Protein AF-A0AAQ3R9Y7-F1 (afdb_monomer_lite)

Structure (mmCIF, N/CA/C/O backbone):
data_AF-A0AAQ3R9Y7-F1
#
_entry.id   AF-A0AAQ3R9Y7-F1
#
loop_
_atom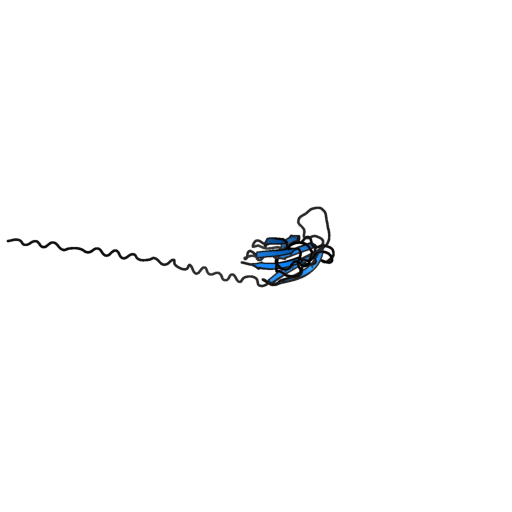_site.group_PDB
_atom_site.id
_atom_site.type_symbol
_atom_site.label_atom_id
_atom_site.label_alt_id
_atom_site.label_comp_id
_atom_site.label_asym_id
_atom_site.label_entity_id
_atom_site.label_seq_id
_atom_site.pdbx_PDB_ins_code
_atom_site.Cartn_x
_atom_site.Cartn_y
_atom_site.Cartn_z
_atom_site.occupancy
_atom_site.B_iso_or_equiv
_atom_site.auth_seq_id
_atom_site.auth_comp_id
_atom_site.auth_asym_id
_atom_site.auth_atom_id
_atom_site.pdbx_PDB_model_num
ATOM 1 N N . MET A 1 1 ? -21.198 -49.805 -82.452 1.00 45.47 1 MET A N 1
ATOM 2 C CA . MET A 1 1 ? -20.705 -50.222 -81.123 1.00 45.47 1 MET A CA 1
ATOM 3 C C . MET A 1 1 ? -19.706 -49.184 -80.653 1.00 45.47 1 MET A C 1
ATOM 5 O O . MET A 1 1 ? -18.642 -49.110 -81.239 1.00 45.47 1 MET A O 1
ATOM 9 N N . LEU A 1 2 ? -20.066 -48.362 -79.670 1.00 38.22 2 LEU A N 1
ATOM 10 C CA . LEU A 1 2 ? -19.120 -47.617 -78.836 1.00 38.22 2 LEU A CA 1
ATOM 11 C C . LEU A 1 2 ? -19.854 -47.327 -77.518 1.00 38.22 2 LEU A C 1
ATOM 13 O O . LEU A 1 2 ? -20.820 -46.572 -77.485 1.00 38.22 2 LEU A O 1
ATOM 17 N N . THR A 1 3 ? -19.476 -48.050 -76.469 1.00 47.09 3 THR A N 1
ATOM 18 C CA . THR A 1 3 ? -19.993 -47.927 -75.103 1.00 47.09 3 THR A CA 1
ATOM 19 C C . THR A 1 3 ? -19.285 -46.773 -74.405 1.00 47.09 3 THR A C 1
ATOM 21 O O . THR A 1 3 ? -18.056 -46.763 -74.381 1.00 47.09 3 THR A O 1
ATOM 24 N N . SER A 1 4 ? -20.026 -45.841 -73.805 1.00 43.28 4 SER A N 1
ATOM 25 C CA . SER A 1 4 ? -19.433 -44.790 -72.972 1.00 43.28 4 SER A CA 1
ATOM 26 C C . SER A 1 4 ? -20.123 -44.745 -71.611 1.00 43.28 4 SER A C 1
ATOM 28 O O . SER A 1 4 ? -21.233 -44.239 -71.475 1.00 43.28 4 SER A O 1
ATOM 30 N N . SER A 1 5 ? -19.445 -45.317 -70.618 1.00 48.59 5 SER A N 1
ATOM 31 C CA . SER A 1 5 ? -19.735 -45.199 -69.188 1.00 48.59 5 SER A CA 1
ATOM 32 C C . SER A 1 5 ? -19.316 -43.815 -68.687 1.00 48.59 5 SER A C 1
ATOM 34 O O . SER A 1 5 ? -18.239 -43.345 -69.052 1.00 48.59 5 SER A O 1
ATOM 36 N N . ILE A 1 6 ? -20.110 -43.179 -67.821 1.00 57.91 6 ILE A N 1
ATOM 37 C CA . ILE A 1 6 ? -19.695 -41.970 -67.091 1.00 57.91 6 ILE A CA 1
ATOM 38 C C . ILE A 1 6 ? -19.769 -42.250 -65.588 1.00 57.91 6 ILE A C 1
ATOM 40 O O . ILE A 1 6 ? -20.798 -42.660 -65.057 1.00 57.91 6 ILE A O 1
ATOM 44 N N . PHE A 1 7 ? -18.616 -42.059 -64.950 1.00 49.12 7 PHE A N 1
ATOM 45 C CA . PHE A 1 7 ? -18.317 -42.231 -63.534 1.00 49.12 7 PHE A CA 1
ATOM 46 C C . PHE A 1 7 ? -18.932 -41.107 -62.682 1.00 49.12 7 PHE A C 1
ATOM 48 O O . PHE A 1 7 ? -18.736 -39.927 -62.963 1.00 49.12 7 PHE A O 1
ATOM 55 N N . THR A 1 8 ? -19.602 -41.471 -61.589 1.00 53.81 8 THR A N 1
ATOM 56 C CA . THR A 1 8 ? -19.935 -40.580 -60.466 1.00 53.81 8 THR A CA 1
ATOM 57 C C . THR A 1 8 ? -18.687 -40.288 -59.630 1.00 53.81 8 THR A C 1
ATOM 59 O O . THR A 1 8 ? -18.101 -41.210 -59.064 1.00 53.81 8 THR A O 1
ATOM 62 N N . VAL A 1 9 ? -18.299 -39.014 -59.511 1.00 54.41 9 VAL A N 1
ATOM 63 C CA . VAL A 1 9 ? -17.235 -38.555 -58.599 1.00 54.41 9 VAL A CA 1
ATOM 64 C C . VAL A 1 9 ? -17.882 -37.959 -57.350 1.00 54.41 9 VAL A C 1
ATOM 66 O O . VAL A 1 9 ? -18.542 -36.924 -57.414 1.00 54.41 9 VAL A O 1
ATOM 69 N N . LEU A 1 10 ? -17.702 -38.630 -56.213 1.00 49.91 10 LEU A N 1
ATOM 70 C CA . LEU A 1 10 ? -18.122 -38.163 -54.895 1.00 49.91 10 LEU A CA 1
ATOM 71 C C . LEU A 1 10 ? -17.001 -37.280 -54.317 1.00 49.91 10 LEU A C 1
ATOM 73 O O . LEU A 1 10 ? -15.926 -37.777 -53.992 1.00 49.91 10 LEU A O 1
ATOM 77 N N . ALA A 1 11 ? -17.224 -35.968 -54.228 1.00 52.03 11 ALA A N 1
ATOM 78 C CA . ALA A 1 11 ? -16.266 -35.029 -53.646 1.00 52.03 11 ALA A CA 1
ATOM 79 C C . ALA A 1 11 ? -16.440 -34.970 -52.118 1.00 52.03 11 ALA A C 1
ATOM 81 O O . ALA A 1 11 ? -17.373 -34.351 -51.610 1.00 52.03 11 ALA A O 1
ATOM 82 N N . SER A 1 12 ? -15.548 -35.623 -51.374 1.00 54.09 12 SER A N 1
ATOM 83 C CA . SER A 1 12 ? -15.463 -35.514 -49.914 1.00 54.09 12 SER A CA 1
ATOM 84 C C . SER A 1 12 ? -14.633 -34.289 -49.519 1.00 54.09 12 SER A C 1
ATOM 86 O O . SER A 1 12 ? -13.426 -34.246 -49.752 1.00 54.09 12 SER A O 1
ATOM 88 N N . ILE A 1 13 ? -15.286 -33.295 -48.916 1.00 58.09 13 ILE A N 1
ATOM 89 C CA . ILE A 1 13 ? -14.667 -32.070 -48.402 1.00 58.09 13 ILE A CA 1
ATOM 90 C C . ILE A 1 13 ? -14.048 -32.398 -47.036 1.00 58.09 13 ILE A C 1
ATOM 92 O O . ILE A 1 13 ? -14.756 -32.517 -46.039 1.00 58.09 13 ILE A O 1
ATOM 96 N N . THR A 1 14 ? -12.731 -32.582 -46.969 1.00 56.38 14 THR A N 1
ATOM 97 C CA . THR A 1 14 ? -12.017 -32.706 -45.691 1.00 56.38 14 THR A CA 1
ATOM 98 C C . THR A 1 14 ? -11.759 -31.314 -45.126 1.00 56.38 14 THR A C 1
ATOM 100 O O . THR A 1 14 ? -10.825 -30.628 -45.539 1.00 56.38 14 THR A O 1
ATOM 103 N N . SER A 1 15 ? -12.591 -30.880 -44.182 1.00 55.56 15 SER A N 1
ATOM 104 C CA . SER A 1 15 ? -12.324 -29.687 -43.378 1.00 55.56 15 SER A CA 1
ATOM 105 C C . SER A 1 15 ? -11.173 -29.981 -42.414 1.00 55.56 15 SER A C 1
ATOM 107 O O . SER A 1 15 ? -11.366 -30.589 -41.364 1.00 55.56 15 SER A O 1
ATOM 109 N N . THR A 1 16 ? -9.955 -29.573 -42.770 1.00 55.94 16 THR A N 1
ATOM 110 C CA . THR A 1 16 ? -8.821 -29.590 -41.841 1.00 55.94 16 THR A CA 1
ATOM 111 C C . THR A 1 16 ? -9.019 -28.481 -40.814 1.00 55.94 16 THR A C 1
ATOM 113 O O . THR A 1 16 ? -8.829 -27.301 -41.108 1.00 55.94 16 THR A O 1
ATOM 116 N N . LEU A 1 17 ? -9.437 -28.867 -39.613 1.00 48.78 17 LEU A N 1
ATOM 117 C CA . LEU A 1 17 ? -9.516 -27.991 -38.454 1.00 48.78 17 LEU A CA 1
ATOM 118 C C . LEU A 1 17 ? -8.083 -27.606 -38.052 1.00 48.78 17 LEU A C 1
ATOM 120 O O . LEU A 1 17 ? -7.357 -28.409 -37.468 1.00 48.78 17 LEU A O 1
ATOM 124 N N . ALA A 1 18 ? -7.647 -26.403 -38.422 1.00 54.59 18 ALA A N 1
ATOM 125 C CA . ALA A 1 18 ? -6.373 -25.863 -37.967 1.00 54.59 18 ALA A CA 1
ATOM 126 C C . ALA A 1 18 ? -6.492 -25.552 -36.469 1.00 54.59 18 ALA A C 1
ATOM 128 O O . ALA A 1 18 ? -7.182 -24.609 -36.079 1.00 54.59 18 ALA A O 1
ATOM 129 N N . LEU A 1 19 ? -5.857 -26.368 -35.623 1.00 59.38 19 LEU A N 1
ATOM 130 C CA . LEU A 1 19 ? -5.710 -26.038 -34.210 1.00 59.38 19 LEU A CA 1
ATOM 131 C C . LEU A 1 19 ? -4.887 -24.745 -34.094 1.00 59.38 19 LEU A C 1
ATOM 133 O O . LEU A 1 19 ? -3.861 -24.625 -34.774 1.00 59.38 19 LEU A O 1
ATOM 137 N N . PRO A 1 20 ? -5.283 -23.793 -33.230 1.00 56.41 20 PRO A N 1
ATOM 138 C CA . PRO A 1 20 ? -4.425 -22.668 -32.905 1.00 56.41 20 PRO A CA 1
ATOM 139 C C . PRO A 1 20 ? -3.120 -23.219 -32.334 1.00 56.41 20 PRO A C 1
ATOM 141 O O . PRO A 1 20 ? -3.112 -23.978 -31.363 1.00 56.41 20 PRO A O 1
ATOM 144 N N . GLN A 1 21 ? -2.009 -22.872 -32.973 1.00 55.09 21 GLN A N 1
ATOM 145 C CA . GLN A 1 21 ? -0.696 -23.228 -32.469 1.00 55.09 21 GLN A CA 1
ATOM 146 C C . GLN A 1 21 ? -0.479 -22.433 -31.183 1.00 55.09 21 GLN A C 1
ATOM 148 O O . GLN A 1 21 ? -0.501 -21.200 -31.207 1.00 55.09 21 GLN A O 1
ATOM 153 N N . LEU A 1 22 ? -0.306 -23.133 -30.056 1.00 44.94 22 LEU A N 1
ATOM 154 C CA . LEU A 1 22 ? 0.209 -22.516 -28.841 1.00 44.94 22 LEU A CA 1
ATOM 155 C C . LEU A 1 22 ? 1.575 -21.928 -29.193 1.00 44.94 22 LEU A C 1
ATOM 157 O O . LEU A 1 22 ? 2.555 -22.648 -29.368 1.00 44.94 22 LEU A O 1
ATOM 161 N N . ILE A 1 23 ? 1.630 -20.606 -29.307 1.00 52.00 23 ILE A N 1
ATOM 162 C CA . ILE A 1 23 ? 2.890 -19.885 -29.286 1.00 52.00 23 ILE A CA 1
ATOM 163 C C . ILE A 1 23 ? 3.389 -20.032 -27.853 1.00 52.00 23 ILE A C 1
ATOM 165 O O . ILE A 1 23 ? 2.912 -19.346 -26.949 1.00 52.00 23 ILE A O 1
ATOM 169 N N . THR A 1 24 ? 4.325 -20.949 -27.623 1.00 45.91 24 THR A N 1
ATOM 170 C CA . THR A 1 24 ? 5.090 -21.009 -26.378 1.00 45.91 24 THR A CA 1
ATOM 171 C C . THR A 1 24 ? 5.978 -19.767 -26.346 1.00 45.91 24 THR A C 1
ATOM 173 O O . THR A 1 24 ? 7.147 -19.790 -26.729 1.00 45.91 24 THR A O 1
ATOM 176 N N . ARG A 1 25 ? 5.395 -18.625 -25.968 1.00 45.53 25 ARG A N 1
ATOM 177 C CA . ARG A 1 25 ? 6.150 -17.419 -25.650 1.00 45.53 25 ARG A CA 1
ATOM 178 C C . ARG A 1 25 ? 7.028 -17.809 -24.468 1.00 45.53 25 ARG A C 1
ATOM 180 O O . ARG A 1 25 ? 6.515 -18.205 -23.428 1.00 45.53 25 ARG A O 1
ATOM 187 N N . ASN A 1 26 ? 8.342 -17.770 -24.654 1.00 47.81 26 ASN A N 1
ATOM 188 C CA . ASN A 1 26 ? 9.292 -17.961 -23.568 1.00 47.81 26 ASN A CA 1
ATOM 189 C C . ASN A 1 26 ? 9.105 -16.803 -22.576 1.00 47.81 26 ASN A C 1
ATOM 191 O O . ASN A 1 26 ? 9.668 -15.724 -22.745 1.00 47.81 26 ASN A O 1
ATOM 195 N N . THR A 1 27 ? 8.226 -17.000 -21.599 1.00 49.16 27 THR A N 1
ATOM 196 C CA . THR A 1 27 ? 7.980 -16.079 -20.498 1.00 49.16 27 THR A CA 1
ATOM 197 C C . THR A 1 27 ? 8.610 -16.673 -19.251 1.00 49.16 27 THR A C 1
ATOM 199 O O . THR A 1 27 ? 7.909 -17.135 -18.356 1.00 49.16 27 THR A O 1
ATOM 202 N N . ASN A 1 28 ? 9.938 -16.609 -19.147 1.00 52.53 28 ASN A N 1
ATOM 203 C CA . ASN A 1 28 ? 10.615 -16.641 -17.844 1.00 52.53 28 ASN A CA 1
ATOM 204 C C . ASN A 1 28 ? 10.312 -15.346 -17.050 1.00 52.53 28 ASN A C 1
ATOM 206 O O . ASN A 1 28 ? 11.209 -14.707 -16.506 1.00 52.53 28 ASN A O 1
ATOM 210 N N . TYR A 1 29 ? 9.048 -14.914 -17.031 1.00 59.59 29 TYR A N 1
ATOM 211 C CA . TYR A 1 29 ? 8.559 -13.840 -16.181 1.00 59.59 29 TYR A CA 1
ATOM 212 C C . TYR A 1 29 ? 8.112 -14.487 -14.880 1.00 59.59 29 TYR A C 1
ATOM 214 O O . TYR A 1 29 ? 6.992 -14.977 -14.754 1.00 59.59 29 TYR A O 1
ATOM 222 N N . THR A 1 30 ? 9.024 -14.534 -13.917 1.00 77.94 30 THR A N 1
ATOM 223 C CA . THR A 1 30 ? 8.657 -14.850 -12.542 1.00 77.94 30 THR A CA 1
ATOM 224 C C . THR A 1 30 ? 7.960 -13.626 -11.965 1.00 77.94 30 THR A C 1
ATOM 226 O O . THR A 1 30 ? 8.538 -12.535 -11.940 1.00 77.94 30 THR A O 1
ATOM 229 N N . LEU A 1 31 ? 6.720 -13.800 -11.509 1.00 86.94 31 LEU A N 1
ATOM 230 C CA . LEU A 1 31 ? 6.022 -12.750 -10.779 1.00 86.94 31 LEU A CA 1
ATOM 231 C C . LEU A 1 31 ? 6.792 -12.427 -9.493 1.00 86.94 31 LEU A C 1
ATOM 233 O O . LEU A 1 31 ? 7.224 -13.349 -8.792 1.00 86.94 31 LEU A O 1
ATOM 237 N N . PRO A 1 32 ? 6.982 -11.140 -9.165 1.00 90.25 32 PRO A N 1
ATOM 238 C CA . PRO A 1 32 ? 7.672 -10.763 -7.949 1.00 90.25 32 PRO A CA 1
ATOM 239 C C . PRO A 1 32 ? 6.827 -11.204 -6.751 1.00 90.25 32 PRO A C 1
ATOM 241 O O . PRO A 1 32 ? 5.638 -10.908 -6.655 1.00 90.25 32 PRO A O 1
ATOM 244 N N . THR A 1 33 ? 7.451 -11.939 -5.837 1.00 93.75 33 THR A N 1
ATOM 245 C CA . THR A 1 33 ? 6.796 -12.447 -4.626 1.00 93.75 33 THR A CA 1
ATOM 246 C C . THR A 1 33 ? 6.772 -11.413 -3.508 1.00 93.75 33 THR A C 1
ATOM 248 O O . THR A 1 33 ? 5.981 -11.539 -2.578 1.00 93.75 33 THR A O 1
ATOM 251 N N . SER A 1 34 ? 7.598 -10.371 -3.607 1.00 95.19 34 SER A N 1
ATOM 252 C CA . SER A 1 34 ? 7.658 -9.272 -2.654 1.00 95.19 34 SER A CA 1
ATOM 253 C C . SER A 1 34 ? 8.086 -7.962 -3.315 1.00 95.19 34 SER A C 1
ATOM 255 O O . SER A 1 34 ? 8.637 -7.952 -4.419 1.00 95.19 34 SER A O 1
ATOM 257 N N . THR A 1 35 ? 7.835 -6.848 -2.633 1.00 95.19 35 THR A N 1
ATOM 258 C CA . THR A 1 35 ? 8.324 -5.520 -3.015 1.00 95.19 35 THR A CA 1
ATOM 259 C C . THR A 1 35 ? 8.713 -4.719 -1.777 1.00 95.19 35 THR A C 1
ATOM 261 O O . THR A 1 35 ? 8.128 -4.890 -0.705 1.00 95.19 35 THR A O 1
ATOM 264 N N . SER A 1 36 ? 9.711 -3.848 -1.911 1.00 95.31 36 SER A N 1
ATOM 265 C CA . SER A 1 36 ? 10.096 -2.918 -0.852 1.00 95.31 36 SER A CA 1
ATOM 266 C C . SER A 1 36 ? 9.136 -1.737 -0.800 1.00 95.31 36 SER A C 1
ATOM 268 O O . SER A 1 36 ? 8.731 -1.211 -1.843 1.00 95.31 36 SER A O 1
ATOM 270 N N . VAL A 1 37 ? 8.851 -1.276 0.413 1.00 94.69 37 VAL A N 1
ATOM 271 C CA . VAL A 1 37 ? 8.010 -0.108 0.653 1.00 94.69 37 VAL A CA 1
ATOM 272 C C . VAL A 1 37 ? 8.656 0.867 1.623 1.00 94.69 37 VAL A C 1
ATOM 274 O O . VAL A 1 37 ? 9.314 0.452 2.576 1.00 94.69 37 VAL A O 1
ATOM 277 N N . GLY A 1 38 ? 8.459 2.159 1.387 1.00 93.31 38 GLY A N 1
ATOM 278 C CA . GLY A 1 38 ? 8.691 3.205 2.381 1.00 93.31 38 GLY A CA 1
ATOM 279 C C . GLY A 1 38 ? 7.357 3.622 2.984 1.00 93.31 38 GLY A C 1
ATOM 280 O O . GLY A 1 38 ? 6.377 3.764 2.260 1.00 93.31 38 GLY A O 1
ATOM 281 N N . TYR A 1 39 ? 7.292 3.822 4.290 1.00 91.44 39 TYR A N 1
ATOM 282 C CA . TYR A 1 39 ? 6.113 4.305 4.996 1.00 91.44 39 TYR A CA 1
ATOM 283 C C . TYR A 1 39 ? 6.317 5.758 5.388 1.00 91.44 39 TYR A C 1
ATOM 285 O O . TYR A 1 39 ? 7.393 6.132 5.856 1.00 91.44 39 TYR A O 1
ATOM 293 N N . TYR A 1 40 ? 5.278 6.571 5.231 1.00 89.69 40 TYR A N 1
ATOM 294 C CA . TYR A 1 40 ? 5.405 8.011 5.371 1.00 89.69 40 TYR A CA 1
ATOM 295 C C . TYR A 1 40 ? 4.243 8.624 6.150 1.00 89.69 40 TYR A C 1
ATOM 297 O O . TYR A 1 40 ? 3.102 8.162 6.087 1.00 89.69 40 TYR A O 1
ATOM 305 N N . GLN A 1 41 ? 4.542 9.695 6.882 1.00 85.88 41 GLN A N 1
ATOM 306 C CA . GLN A 1 41 ? 3.576 10.443 7.685 1.00 85.88 41 GLN A CA 1
ATOM 307 C C . GLN A 1 41 ? 3.709 11.952 7.450 1.00 85.88 41 GLN A C 1
ATOM 309 O O . GLN A 1 41 ? 4.716 12.448 6.941 1.00 85.88 41 GLN A O 1
ATOM 314 N N . GLY A 1 42 ? 2.685 12.688 7.885 1.00 76.81 42 GLY A N 1
ATOM 315 C CA . GLY A 1 42 ? 2.647 14.148 7.853 1.00 76.81 42 GLY A CA 1
ATOM 316 C C . GLY A 1 42 ? 1.778 14.722 6.734 1.00 76.81 42 GLY A C 1
ATOM 317 O O . GLY A 1 42 ? 1.137 13.998 5.975 1.00 76.81 42 GLY A O 1
ATOM 318 N N . SER A 1 43 ? 1.746 16.054 6.683 1.00 59.28 43 SER A N 1
ATOM 319 C CA . SER A 1 43 ? 1.016 16.861 5.706 1.00 59.28 43 SER A CA 1
ATOM 320 C C . SER A 1 43 ? 1.928 17.987 5.244 1.00 59.28 43 SER A C 1
ATOM 322 O O . SER A 1 43 ? 2.326 18.822 6.056 1.00 59.28 43 SER A O 1
ATOM 324 N N . THR A 1 44 ? 2.216 18.057 3.948 1.00 51.03 44 THR A N 1
ATOM 325 C CA . THR A 1 44 ? 2.757 19.276 3.344 1.00 51.03 44 THR A CA 1
ATOM 326 C C . THR A 1 44 ? 1.981 19.586 2.082 1.00 51.03 44 THR A C 1
ATOM 328 O O . THR A 1 44 ? 1.864 18.757 1.183 1.00 51.03 44 THR A O 1
ATOM 331 N N . SER A 1 45 ? 1.431 20.794 2.044 1.00 54.34 45 SER A N 1
ATOM 332 C CA . SER A 1 45 ? 0.795 21.383 0.879 1.00 54.34 45 SER A CA 1
ATOM 333 C C . SER A 1 45 ? 1.715 21.261 -0.340 1.00 54.34 45 SER A C 1
ATOM 335 O O . SER A 1 45 ? 2.827 21.777 -0.318 1.00 54.34 45 SER A O 1
ATOM 337 N N . ALA A 1 46 ? 1.203 20.625 -1.394 1.00 42.66 46 ALA A N 1
ATOM 338 C CA . ALA A 1 46 ? 1.768 20.526 -2.741 1.00 42.66 46 ALA A CA 1
ATOM 339 C C . ALA A 1 46 ? 2.982 19.592 -2.953 1.00 42.66 46 ALA A C 1
ATOM 341 O O . ALA A 1 46 ? 4.106 19.874 -2.551 1.00 42.66 46 ALA A O 1
ATOM 342 N N . GLY A 1 47 ? 2.750 18.559 -3.773 1.00 45.62 47 GLY A N 1
ATOM 343 C CA . GLY A 1 47 ? 3.751 18.021 -4.698 1.00 45.62 47 GLY A CA 1
ATOM 344 C C . GLY A 1 47 ? 4.219 16.599 -4.406 1.00 45.62 47 GLY A C 1
ATOM 345 O O . GLY A 1 47 ? 5.092 16.426 -3.571 1.00 45.62 47 GLY A O 1
ATOM 346 N N . MET A 1 48 ? 3.661 15.630 -5.151 1.00 53.31 48 MET A N 1
ATOM 347 C CA . MET A 1 48 ? 4.250 14.390 -5.723 1.00 53.31 48 MET A CA 1
ATOM 348 C C . MET A 1 48 ? 5.318 13.574 -4.955 1.00 53.31 48 MET A C 1
ATOM 350 O O . MET A 1 48 ? 5.910 12.665 -5.529 1.00 53.31 48 MET A O 1
ATOM 354 N N . ASN A 1 49 ? 5.535 13.826 -3.673 1.00 66.12 49 ASN A N 1
ATOM 355 C CA . ASN A 1 49 ? 6.444 13.104 -2.799 1.00 66.12 49 ASN A CA 1
ATOM 356 C C . ASN A 1 49 ? 5.609 12.491 -1.680 1.00 66.12 49 ASN A C 1
ATOM 358 O O . ASN A 1 49 ? 4.682 13.131 -1.188 1.00 66.12 49 ASN A O 1
ATOM 362 N N . CYS A 1 50 ? 5.943 11.273 -1.260 1.00 73.44 50 CYS A N 1
ATOM 363 C CA . CYS A 1 50 ? 5.183 10.498 -0.281 1.00 73.44 50 CYS A CA 1
ATOM 364 C C . CYS A 1 50 ? 5.118 11.129 1.129 1.00 73.44 50 CYS A C 1
ATOM 366 O O . CYS A 1 50 ? 4.741 10.425 2.043 1.00 73.44 50 CYS A O 1
ATOM 368 N N . PHE A 1 51 ? 5.431 12.413 1.345 1.00 80.25 51 PHE A N 1
ATOM 369 C CA . PHE A 1 51 ? 5.620 13.079 2.648 1.00 80.25 51 PHE A CA 1
ATOM 370 C C . PHE A 1 51 ? 6.957 12.718 3.328 1.00 80.25 51 PHE A C 1
ATOM 372 O O . PHE A 1 51 ? 7.967 12.555 2.643 1.00 80.25 51 PHE A O 1
ATOM 379 N N . ILE A 1 52 ? 6.999 12.664 4.668 1.00 84.88 52 ILE A N 1
ATOM 380 C CA . ILE A 1 52 ? 8.209 12.383 5.457 1.00 84.88 52 ILE A CA 1
ATOM 381 C C . ILE A 1 52 ? 8.290 10.884 5.726 1.00 84.88 52 ILE A C 1
ATOM 383 O O . ILE A 1 52 ? 7.368 10.314 6.311 1.00 84.88 52 ILE A O 1
ATOM 387 N N . GLU A 1 53 ? 9.389 10.255 5.313 1.00 88.19 53 GLU A N 1
ATOM 388 C CA . GLU A 1 53 ? 9.620 8.830 5.551 1.00 88.19 53 GLU A CA 1
ATOM 389 C C . GLU A 1 53 ? 9.802 8.569 7.047 1.00 88.19 53 GLU A C 1
ATOM 391 O O . GLU A 1 53 ? 10.614 9.219 7.706 1.00 88.19 53 GLU A O 1
ATOM 396 N N . VAL A 1 54 ? 9.034 7.626 7.586 1.00 89.00 54 VAL A N 1
ATOM 397 C CA . VAL A 1 54 ? 9.089 7.234 9.002 1.00 89.00 54 VAL A CA 1
ATOM 398 C C . VAL A 1 54 ? 9.638 5.827 9.202 1.00 89.00 54 VAL A C 1
ATOM 400 O O . VAL A 1 54 ? 10.153 5.524 10.278 1.00 89.00 54 VAL A O 1
ATOM 403 N N . SER A 1 55 ? 9.535 4.959 8.195 1.00 91.56 55 SER A N 1
ATOM 404 C CA . SER A 1 55 ? 10.109 3.613 8.214 1.00 91.56 55 SER A CA 1
ATOM 405 C C . SER A 1 55 ? 10.117 2.993 6.817 1.00 91.56 55 SER A C 1
ATOM 407 O O . SER A 1 55 ? 9.520 3.520 5.884 1.00 91.56 55 SER A O 1
ATOM 409 N N . THR A 1 56 ? 10.760 1.836 6.680 1.00 93.94 56 THR A N 1
ATOM 410 C CA . THR A 1 56 ? 10.720 1.002 5.473 1.00 93.94 56 THR A CA 1
ATOM 411 C C . THR A 1 56 ? 10.257 -0.411 5.812 1.00 93.94 56 THR A C 1
ATOM 413 O O . THR A 1 56 ? 10.234 -0.819 6.975 1.00 93.94 56 THR A O 1
ATOM 416 N N . GLY A 1 57 ? 9.859 -1.175 4.799 1.00 94.75 57 GLY A N 1
ATOM 417 C CA . GLY A 1 57 ? 9.448 -2.561 4.960 1.00 94.75 57 GLY A CA 1
ATOM 418 C C . GLY A 1 57 ? 9.342 -3.312 3.643 1.00 94.75 57 GLY A C 1
ATOM 419 O O . GLY A 1 57 ? 9.815 -2.863 2.598 1.00 94.75 57 GLY A O 1
ATOM 420 N N . ILE A 1 58 ? 8.716 -4.484 3.713 1.00 95.81 58 ILE A N 1
ATOM 421 C CA . ILE A 1 58 ? 8.500 -5.373 2.573 1.00 95.81 58 ILE A CA 1
ATOM 422 C C . ILE A 1 58 ? 7.036 -5.801 2.573 1.00 95.81 58 ILE A C 1
ATOM 424 O O . ILE A 1 58 ? 6.541 -6.296 3.584 1.00 95.81 58 ILE A O 1
ATOM 428 N N . LEU A 1 59 ? 6.367 -5.652 1.433 1.00 95.81 59 LEU A N 1
ATOM 429 C CA . LEU A 1 59 ? 5.070 -6.270 1.184 1.00 95.81 59 LEU A CA 1
ATOM 430 C C . LEU A 1 59 ? 5.279 -7.594 0.459 1.00 95.81 59 LEU A C 1
ATOM 432 O O . LEU A 1 59 ? 6.060 -7.674 -0.486 1.00 95.81 59 LEU A O 1
ATOM 436 N N . GLN A 1 60 ? 4.560 -8.623 0.890 1.00 96.88 60 GLN A N 1
ATOM 437 C CA . GLN A 1 60 ? 4.501 -9.909 0.202 1.00 96.88 60 GLN A CA 1
ATOM 438 C C . GLN A 1 60 ? 3.273 -9.948 -0.707 1.00 96.88 60 GLN A C 1
ATOM 440 O O . GLN A 1 60 ? 2.195 -9.475 -0.331 1.00 96.88 60 GLN A O 1
ATOM 445 N N . ALA A 1 61 ? 3.430 -10.529 -1.892 1.00 95.44 61 ALA A N 1
ATOM 446 C CA . ALA A 1 61 ? 2.356 -10.666 -2.864 1.00 95.44 61 ALA A CA 1
ATOM 447 C C . ALA A 1 61 ? 1.173 -11.444 -2.268 1.00 95.44 61 ALA A C 1
ATOM 449 O O . ALA A 1 61 ? 1.343 -12.510 -1.676 1.00 95.44 61 ALA A O 1
ATOM 450 N N . GLY A 1 62 ? -0.036 -10.902 -2.419 1.00 95.38 62 GLY A N 1
ATOM 451 C CA . GLY A 1 62 ? -1.279 -11.528 -1.966 1.00 95.38 62 GLY A CA 1
ATOM 452 C C . GLY A 1 62 ? -1.499 -11.522 -0.450 1.00 95.38 62 GLY A C 1
ATOM 453 O O . GLY A 1 62 ? -2.547 -11.981 0.002 1.00 95.38 62 GLY A O 1
ATOM 454 N N . GLN A 1 63 ? -0.562 -11.004 0.350 1.00 96.94 63 GLN A N 1
ATOM 455 C CA . GLN A 1 63 ? -0.745 -10.920 1.798 1.00 96.94 63 GLN A CA 1
ATOM 456 C C . GLN A 1 63 ? -1.547 -9.681 2.191 1.00 96.94 63 GLN A C 1
ATOM 458 O O . GLN A 1 63 ? -1.355 -8.590 1.649 1.00 96.94 63 GLN A O 1
ATOM 463 N N . CYS A 1 64 ? -2.433 -9.860 3.170 1.00 97.19 64 CYS A N 1
ATOM 464 C CA . CYS A 1 64 ? -3.165 -8.760 3.774 1.00 97.19 64 CYS A CA 1
ATOM 465 C C . CYS A 1 64 ? -2.292 -8.045 4.804 1.00 97.19 64 CYS A C 1
ATOM 467 O O . CYS A 1 64 ? -1.804 -8.670 5.745 1.00 97.19 64 CYS A O 1
ATOM 469 N N . ASN A 1 65 ? -2.121 -6.738 4.636 1.00 96.38 65 ASN A N 1
ATOM 470 C CA . ASN A 1 65 ? -1.298 -5.906 5.504 1.00 96.38 65 ASN A CA 1
ATOM 471 C C . ASN A 1 65 ? -2.151 -4.818 6.154 1.00 96.38 65 ASN A C 1
ATOM 473 O O . ASN A 1 65 ? -2.985 -4.203 5.491 1.00 96.38 65 ASN A O 1
ATOM 477 N N . LEU A 1 66 ? -1.918 -4.557 7.440 1.00 95.25 66 LEU A N 1
ATOM 478 C CA . LEU A 1 66 ? -2.523 -3.422 8.134 1.00 95.25 66 LEU A CA 1
ATOM 479 C C . LEU A 1 66 ? -1.866 -2.122 7.684 1.00 95.25 66 LEU A C 1
ATOM 481 O O . LEU A 1 66 ? -0.642 -2.038 7.600 1.00 95.25 66 LEU A O 1
ATOM 485 N N . ILE A 1 67 ? -2.683 -1.100 7.441 1.00 94.12 67 ILE A N 1
ATOM 486 C CA . ILE A 1 67 ? -2.219 0.213 7.002 1.00 94.12 67 ILE A CA 1
ATOM 487 C C . ILE A 1 67 ? -2.472 1.223 8.117 1.00 94.12 67 ILE A 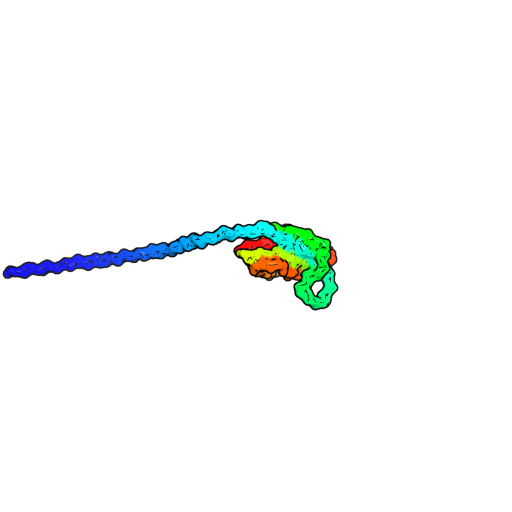C 1
ATOM 489 O O . ILE A 1 67 ? -3.610 1.458 8.516 1.00 94.12 67 ILE A O 1
ATOM 493 N N . SER A 1 68 ? -1.390 1.816 8.619 1.00 92.25 68 SER A N 1
ATOM 494 C CA . SER A 1 68 ? -1.386 2.775 9.735 1.00 92.25 68 SER A CA 1
ATOM 495 C C . SER A 1 68 ? -0.744 4.120 9.373 1.00 92.25 68 SER A C 1
ATOM 497 O O . SER A 1 68 ? -0.551 4.974 10.238 1.00 92.25 68 SER A O 1
ATOM 499 N N . VAL A 1 69 ? -0.383 4.318 8.105 1.00 90.88 69 VAL A N 1
ATOM 500 C CA . VAL A 1 69 ? 0.381 5.482 7.633 1.00 90.88 69 VAL A CA 1
ATOM 501 C C . VAL A 1 69 ? -0.364 6.224 6.540 1.00 90.88 69 VAL A C 1
ATOM 503 O O . VAL A 1 69 ? -1.060 5.582 5.756 1.00 90.88 69 VAL A O 1
ATOM 506 N N . ASN A 1 70 ? -0.176 7.542 6.455 1.00 89.31 70 ASN A N 1
ATOM 507 C CA . ASN A 1 70 ? -0.896 8.406 5.513 1.00 89.31 70 ASN A CA 1
ATOM 508 C C . ASN A 1 70 ? -0.545 8.117 4.048 1.00 89.31 70 ASN A C 1
ATOM 510 O O . ASN A 1 70 ? -1.398 8.204 3.163 1.00 89.31 70 ASN A O 1
ATOM 514 N N . ALA A 1 71 ? 0.705 7.736 3.795 1.00 90.44 71 ALA A N 1
ATOM 515 C CA . ALA A 1 71 ? 1.151 7.294 2.486 1.00 90.44 71 ALA A CA 1
ATOM 516 C C . ALA A 1 71 ? 2.237 6.228 2.602 1.00 90.44 71 ALA A C 1
ATOM 518 O O . ALA A 1 71 ? 2.920 6.102 3.623 1.00 90.44 71 ALA A O 1
ATOM 519 N N . PHE A 1 72 ? 2.425 5.480 1.524 1.00 91.00 72 PHE A N 1
ATOM 520 C CA . PHE A 1 72 ? 3.596 4.635 1.348 1.00 91.00 72 PHE A CA 1
ATOM 521 C C . PHE A 1 72 ? 4.109 4.710 -0.093 1.00 91.00 72 PHE A C 1
ATOM 523 O O . PHE A 1 72 ? 3.347 4.951 -1.032 1.00 91.00 72 PHE A O 1
ATOM 530 N N . SER A 1 73 ? 5.413 4.514 -0.266 1.00 92.69 73 SER A N 1
ATOM 531 C CA . SER A 1 73 ? 6.041 4.304 -1.566 1.00 92.69 73 SER A CA 1
ATOM 532 C C . SER A 1 73 ? 6.122 2.806 -1.836 1.00 92.69 73 SER A C 1
ATOM 534 O O . SER A 1 73 ? 6.433 2.034 -0.933 1.00 92.69 73 SER A O 1
ATOM 536 N N . ILE A 1 74 ? 5.845 2.378 -3.065 1.00 94.19 74 ILE A N 1
ATOM 537 C CA . ILE A 1 74 ? 6.062 0.995 -3.508 1.00 94.19 74 ILE A CA 1
ATOM 538 C C . ILE A 1 74 ? 7.073 0.988 -4.644 1.00 94.19 74 ILE A C 1
ATOM 540 O O . ILE A 1 74 ? 6.901 1.716 -5.624 1.00 94.19 74 ILE A O 1
ATOM 544 N N . SER A 1 75 ? 8.098 0.142 -4.541 1.00 94.31 75 SER A N 1
ATOM 545 C CA . SER A 1 75 ? 9.023 -0.103 -5.650 1.00 94.31 75 SER A CA 1
ATOM 546 C C . SER A 1 75 ? 8.321 -0.780 -6.821 1.00 94.31 75 SER A C 1
ATOM 548 O O . SER A 1 75 ? 7.636 -1.796 -6.662 1.00 94.31 75 SER A O 1
ATOM 550 N N . ARG A 1 76 ? 8.514 -0.216 -8.014 1.00 93.31 76 ARG A N 1
ATOM 551 C CA . ARG A 1 76 ? 8.006 -0.775 -9.267 1.00 93.31 76 ARG A CA 1
ATOM 552 C C . ARG A 1 76 ? 8.804 -2.015 -9.650 1.00 93.31 76 ARG A C 1
ATOM 554 O O . ARG A 1 76 ? 10.018 -2.078 -9.458 1.00 93.31 76 ARG A O 1
ATOM 561 N N . ALA A 1 77 ? 8.107 -3.005 -10.198 1.00 91.94 77 ALA A N 1
ATOM 562 C CA . ALA A 1 77 ? 8.739 -4.171 -10.789 1.00 91.94 77 ALA A CA 1
ATOM 563 C C . ALA A 1 77 ? 9.060 -3.856 -12.265 1.00 91.94 77 ALA A C 1
ATOM 565 O O . ALA A 1 77 ? 8.141 -3.515 -13.007 1.00 91.94 77 ALA A O 1
ATOM 566 N N . PRO A 1 78 ? 10.309 -4.013 -12.746 1.00 89.38 78 PRO A N 1
ATOM 567 C CA . PRO A 1 78 ? 10.700 -3.600 -14.106 1.00 89.38 78 PRO A CA 1
ATOM 568 C C . PRO A 1 78 ? 9.891 -4.233 -15.241 1.00 89.38 78 PRO A C 1
ATOM 570 O O . PRO A 1 78 ? 9.834 -3.709 -16.346 1.00 89.38 78 PRO A O 1
ATOM 573 N N . ASN A 1 79 ? 9.292 -5.384 -14.955 1.00 89.25 79 ASN A N 1
ATOM 574 C CA . ASN A 1 79 ? 8.790 -6.340 -15.927 1.00 89.25 79 ASN A CA 1
ATOM 575 C C . ASN A 1 79 ? 7.352 -6.795 -15.647 1.00 89.25 79 ASN A C 1
ATOM 577 O O . ASN A 1 79 ? 6.845 -7.644 -16.372 1.00 89.25 79 ASN A O 1
ATOM 581 N N . ASN A 1 80 ? 6.722 -6.288 -14.584 1.00 90.38 80 ASN A N 1
ATOM 582 C CA . ASN A 1 80 ? 5.405 -6.735 -14.143 1.00 90.38 80 ASN A CA 1
ATOM 583 C C . ASN A 1 80 ? 4.563 -5.526 -13.755 1.00 90.38 80 ASN A C 1
ATOM 585 O O . ASN A 1 80 ? 5.038 -4.653 -13.028 1.00 90.38 80 ASN A O 1
ATOM 589 N N . ASN A 1 81 ? 3.313 -5.506 -14.210 1.00 93.00 81 ASN A N 1
ATOM 590 C CA . ASN A 1 81 ? 2.339 -4.555 -13.706 1.00 93.00 81 ASN A CA 1
ATOM 591 C C . ASN A 1 81 ? 1.797 -5.093 -12.388 1.00 93.00 81 ASN A C 1
ATOM 593 O O . ASN A 1 81 ? 1.471 -6.276 -12.259 1.00 93.00 81 ASN A O 1
ATOM 597 N N . CYS A 1 82 ? 1.710 -4.217 -11.403 1.00 95.50 82 CYS A N 1
ATOM 598 C CA . CYS A 1 82 ? 1.215 -4.564 -10.089 1.00 95.50 82 CYS A CA 1
ATOM 599 C C . CYS A 1 82 ? 0.025 -3.690 -9.727 1.00 95.50 82 CYS A C 1
ATOM 601 O O . CYS A 1 82 ? -0.231 -2.651 -10.329 1.00 95.50 82 CYS A O 1
ATOM 603 N N . THR A 1 83 ? -0.740 -4.124 -8.741 1.00 96.81 83 THR A N 1
ATOM 604 C CA . THR A 1 83 ? -1.839 -3.357 -8.172 1.00 96.81 83 THR A CA 1
ATOM 605 C C . THR A 1 83 ? -1.718 -3.407 -6.664 1.00 96.81 83 THR A C 1
ATOM 607 O O . THR A 1 83 ? -1.511 -4.470 -6.075 1.00 96.81 83 THR A O 1
ATOM 610 N N . PHE A 1 84 ? -1.876 -2.250 -6.036 1.00 96.62 84 PHE A N 1
ATOM 611 C CA . PHE A 1 84 ? -2.164 -2.183 -4.615 1.00 96.62 84 PHE A CA 1
ATOM 612 C C . PHE A 1 84 ? -3.657 -1.942 -4.424 1.00 96.62 84 PHE A C 1
ATOM 614 O O . PHE A 1 84 ? -4.208 -0.983 -4.960 1.00 96.62 84 PHE A O 1
ATOM 621 N N . THR A 1 85 ? -4.316 -2.803 -3.661 1.00 97.31 85 THR A N 1
ATOM 622 C CA . THR A 1 85 ? -5.725 -2.647 -3.296 1.00 97.31 85 THR A CA 1
ATOM 623 C C . THR A 1 85 ? -5.815 -2.245 -1.834 1.00 97.31 85 THR A C 1
ATOM 625 O O . THR A 1 85 ? -5.378 -2.997 -0.968 1.00 97.31 85 THR A O 1
ATOM 628 N N . LEU A 1 86 ? -6.382 -1.071 -1.566 1.00 96.19 86 LEU A N 1
ATOM 629 C CA . LEU A 1 86 ? -6.655 -0.534 -0.237 1.00 96.19 86 LEU A CA 1
ATOM 630 C C . LEU A 1 86 ? -8.114 -0.805 0.143 1.00 96.19 86 LEU A C 1
ATOM 632 O O . LEU A 1 86 ? -9.027 -0.511 -0.629 1.00 96.19 86 LEU A O 1
ATOM 636 N N . PHE A 1 87 ? -8.327 -1.295 1.357 1.00 96.19 87 PHE A N 1
ATOM 637 C CA . PHE A 1 87 ? -9.629 -1.493 1.984 1.00 96.19 87 PHE A CA 1
ATOM 638 C C . PHE A 1 87 ? -9.759 -0.501 3.140 1.00 96.19 87 PHE A C 1
ATOM 640 O O . PHE A 1 87 ? -9.286 -0.751 4.247 1.00 96.19 87 PHE A O 1
ATOM 647 N N . ALA A 1 88 ? -10.371 0.654 2.884 1.00 93.44 88 ALA A N 1
ATOM 648 C CA . ALA A 1 88 ? -10.608 1.671 3.903 1.00 93.44 88 ALA A CA 1
ATOM 649 C C . ALA A 1 88 ? -11.896 1.357 4.681 1.00 93.44 88 ALA A C 1
ATOM 651 O O . ALA A 1 88 ? -12.948 1.143 4.084 1.00 93.44 88 ALA A O 1
ATOM 652 N N . GLY A 1 89 ? -11.821 1.353 6.009 1.00 92.69 89 GLY A N 1
ATOM 653 C CA . GLY A 1 89 ? -12.911 1.005 6.929 1.00 92.69 89 GLY A CA 1
ATOM 654 C C . GLY A 1 89 ? -12.769 -0.360 7.618 1.00 92.69 89 GLY A C 1
ATOM 655 O O . GLY A 1 89 ? -13.640 -0.730 8.406 1.00 92.69 89 GLY A O 1
ATOM 656 N N . THR A 1 90 ? -11.697 -1.113 7.349 1.00 93.94 90 THR A N 1
ATOM 657 C CA . THR A 1 90 ? -11.480 -2.454 7.916 1.00 93.94 90 THR A CA 1
ATOM 658 C C . THR A 1 90 ? -9.995 -2.804 8.030 1.00 93.94 90 THR A C 1
ATOM 660 O O . THR A 1 90 ? -9.189 -2.454 7.167 1.00 93.94 90 THR A O 1
ATOM 663 N N . SER A 1 91 ? -9.629 -3.503 9.103 1.00 93.69 91 SER A N 1
ATOM 664 C CA . SER A 1 91 ? -8.314 -4.117 9.310 1.00 93.69 91 SER A CA 1
ATOM 665 C C . SER A 1 91 ? -8.156 -5.447 8.558 1.00 93.69 91 SER A C 1
ATOM 667 O O . SER A 1 91 ? -7.051 -5.975 8.444 1.00 93.69 91 SER A O 1
ATOM 669 N N . SER A 1 92 ? -9.246 -5.974 7.998 1.00 94.00 92 SER A N 1
ATOM 670 C CA . SER A 1 92 ? -9.241 -7.179 7.174 1.0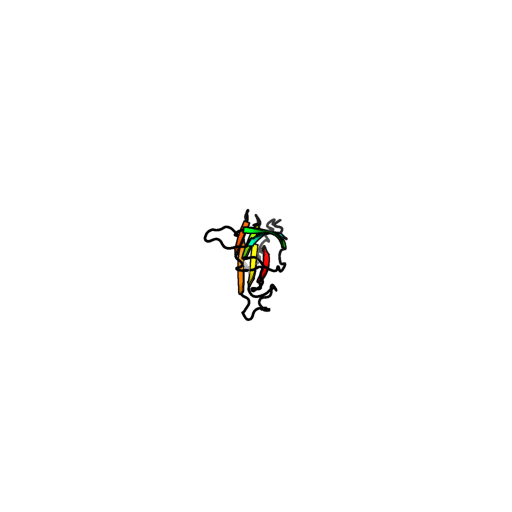0 94.00 92 SER A CA 1
ATOM 671 C C . SER A 1 92 ? -9.321 -6.827 5.694 1.00 94.00 92 SER A C 1
ATOM 673 O O . SER A 1 92 ? -10.071 -5.938 5.308 1.00 94.00 92 SER A O 1
ATOM 675 N N . CYS A 1 93 ? -8.620 -7.561 4.834 1.00 95.19 93 CYS A N 1
ATOM 676 C CA . CYS A 1 93 ? -8.712 -7.382 3.382 1.00 95.19 93 CYS A CA 1
ATOM 677 C C . CYS A 1 93 ? -9.965 -8.060 2.806 1.00 95.19 93 CYS A C 1
ATOM 679 O O . CYS A 1 93 ? -9.907 -8.800 1.825 1.00 95.19 93 CYS A O 1
ATOM 681 N N . ASP A 1 94 ? -11.094 -7.843 3.478 1.00 93.56 94 ASP A N 1
ATOM 682 C CA . ASP A 1 94 ? -12.402 -8.398 3.184 1.00 93.56 94 ASP A CA 1
ATOM 683 C C . ASP A 1 94 ? -13.435 -7.259 3.264 1.00 93.56 94 ASP A C 1
ATOM 685 O O . ASP A 1 94 ? -13.763 -6.788 4.359 1.00 93.56 94 ASP A O 1
ATOM 689 N N . PRO A 1 95 ? -13.965 -6.785 2.121 1.00 90.94 95 PRO A N 1
ATOM 690 C CA . PRO A 1 95 ? -14.888 -5.654 2.099 1.00 90.94 95 PRO A CA 1
ATOM 691 C C . PRO A 1 95 ? -16.237 -5.960 2.771 1.00 90.94 95 PRO A C 1
ATOM 693 O O . PRO A 1 95 ? -17.009 -5.038 3.029 1.00 90.94 95 PRO A O 1
ATOM 696 N N . SER A 1 96 ? -16.526 -7.229 3.084 1.00 92.69 96 SER A N 1
ATOM 697 C CA . SER A 1 96 ? -17.743 -7.635 3.800 1.00 92.69 96 SER A CA 1
ATOM 698 C C . SER A 1 96 ? -17.661 -7.461 5.323 1.00 92.69 96 SER A C 1
ATOM 700 O O . SER A 1 96 ? -18.672 -7.617 6.008 1.00 92.69 96 SER A O 1
ATOM 702 N N . LYS A 1 97 ? -16.486 -7.103 5.862 1.00 90.31 97 LYS A N 1
ATOM 703 C CA . LYS A 1 97 ? -16.225 -6.987 7.306 1.00 90.31 97 LYS A CA 1
ATOM 704 C C . LYS A 1 97 ? -15.847 -5.554 7.709 1.00 90.31 97 LYS A C 1
ATOM 706 O O . LYS A 1 97 ? -14.679 -5.294 8.007 1.00 90.31 97 LYS A O 1
ATOM 711 N N . PRO A 1 98 ? -16.798 -4.603 7.711 1.00 91.12 98 PRO A N 1
ATOM 712 C CA . PRO A 1 98 ? -16.544 -3.259 8.216 1.00 91.12 98 PRO A CA 1
ATOM 713 C C . PRO A 1 98 ? -16.290 -3.292 9.729 1.00 91.12 98 PRO A C 1
ATOM 715 O O . PRO A 1 98 ? -16.997 -3.966 10.474 1.00 91.12 98 PRO A O 1
ATOM 718 N N . GLU A 1 99 ? -15.290 -2.544 10.188 1.00 88.06 99 GLU A N 1
ATOM 719 C CA . GLU A 1 99 ? -14.984 -2.394 11.623 1.00 88.06 99 GLU A CA 1
ATOM 720 C C . GLU A 1 99 ? -15.381 -1.021 12.169 1.00 88.06 99 GLU A C 1
ATOM 722 O O . GLU A 1 99 ? -15.406 -0.795 13.378 1.00 88.06 99 GLU A O 1
ATOM 727 N N . LEU A 1 100 ? -15.697 -0.094 11.269 1.00 74.25 100 LEU A N 1
ATOM 728 C CA . LEU A 1 100 ? -16.315 1.183 11.584 1.00 74.25 100 LEU A CA 1
ATOM 729 C C . LEU A 1 100 ? -17.777 1.137 11.134 1.00 74.25 100 LEU A C 1
ATOM 731 O O . LEU A 1 100 ? -18.156 0.315 10.306 1.00 74.25 100 LEU A O 1
ATOM 735 N N . THR A 1 101 ? -18.613 2.038 11.647 1.00 68.12 101 THR A N 1
ATOM 736 C CA . THR A 1 101 ? -20.055 2.113 11.329 1.00 68.12 101 THR A CA 1
ATOM 737 C C . THR A 1 101 ? -20.360 2.504 9.871 1.00 68.12 101 THR A C 1
ATOM 739 O O . TH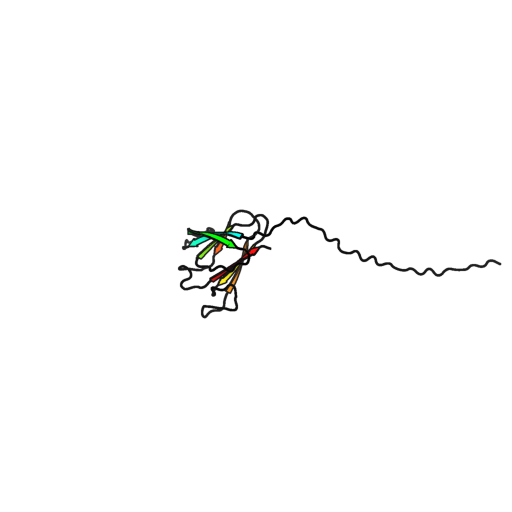R A 1 101 ? -21.496 2.834 9.545 1.00 68.12 101 THR A O 1
ATOM 742 N N . SER A 1 102 ? -19.352 2.488 9.001 1.00 74.88 102 SER A N 1
ATOM 743 C CA . SER A 1 102 ? -19.409 2.857 7.592 1.00 74.88 102 SER A CA 1
ATOM 744 C C . SER A 1 102 ? -18.960 1.678 6.733 1.00 74.88 102 SER A C 1
ATOM 746 O O . SER A 1 102 ? -18.083 0.911 7.129 1.00 74.88 102 SER A O 1
ATOM 748 N N . SER A 1 103 ? -19.535 1.551 5.537 1.00 86.81 103 SER A N 1
ATOM 749 C CA . SER A 1 103 ? -19.141 0.538 4.553 1.00 86.81 103 SER A CA 1
ATOM 750 C C . SER A 1 103 ? -17.649 0.606 4.215 1.00 86.81 103 SER A C 1
ATOM 752 O O . SER A 1 103 ? -17.051 1.685 4.210 1.00 86.81 103 SER A O 1
ATOM 754 N N . VAL A 1 104 ? -17.063 -0.543 3.865 1.00 91.19 104 V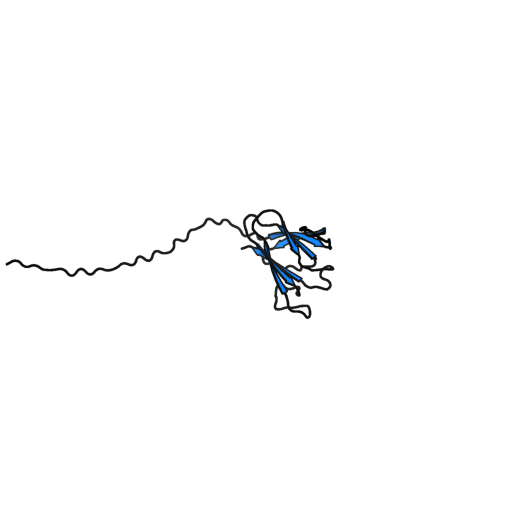AL A N 1
ATOM 755 C CA . VAL A 1 104 ? -15.681 -0.606 3.379 1.00 91.19 104 VAL A CA 1
ATOM 756 C C . VAL A 1 104 ? -15.594 0.015 1.985 1.00 91.19 104 VAL A C 1
ATOM 758 O O . VAL A 1 104 ? -16.356 -0.343 1.086 1.00 91.19 104 VAL A O 1
ATOM 761 N N . LYS A 1 105 ? -14.640 0.927 1.789 1.00 92.81 105 LYS A N 1
ATOM 762 C CA . LYS A 1 105 ? -14.298 1.481 0.477 1.00 92.81 105 LYS A CA 1
ATOM 763 C C . LYS A 1 105 ? -13.059 0.776 -0.063 1.00 92.81 105 LYS A C 1
ATOM 765 O O . LYS A 1 105 ? -11.989 0.859 0.537 1.00 92.81 105 LYS A O 1
ATOM 770 N N . THR A 1 106 ? -13.196 0.137 -1.219 1.00 95.12 106 THR A N 1
ATOM 771 C CA . THR A 1 106 ? -12.073 -0.474 -1.938 1.00 95.12 106 THR A CA 1
ATOM 772 C C . THR A 1 106 ? -11.516 0.504 -2.970 1.00 95.12 106 THR A C 1
ATOM 774 O O . THR A 1 106 ? -12.263 1.052 -3.780 1.00 95.12 106 THR A O 1
ATOM 777 N N . LEU A 1 107 ? -10.206 0.737 -2.931 1.00 94.62 107 LEU A N 1
ATOM 778 C CA . LEU A 1 107 ? -9.474 1.583 -3.873 1.00 94.62 107 LEU A CA 1
ATOM 779 C C . LEU A 1 107 ? -8.332 0.775 -4.487 1.00 94.62 107 LEU A C 1
ATOM 781 O O . LEU A 1 107 ? -7.541 0.184 -3.757 1.00 94.62 107 LEU A O 1
ATOM 785 N N . SER A 1 108 ? -8.231 0.764 -5.812 1.00 95.75 108 SER A N 1
ATOM 786 C CA . SER A 1 108 ? -7.159 0.072 -6.531 1.00 95.75 108 SER A CA 1
ATOM 787 C C . SER A 1 108 ? -6.215 1.085 -7.162 1.00 95.75 108 SER A C 1
ATOM 789 O O . SER A 1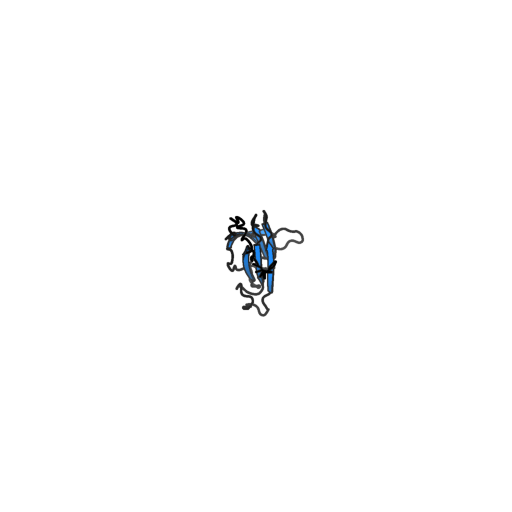 108 ? -6.642 1.973 -7.897 1.00 95.75 108 SER A O 1
ATOM 791 N N . PHE A 1 109 ? -4.929 0.929 -6.876 1.00 94.38 109 PHE A N 1
ATOM 792 C CA . PHE A 1 109 ? -3.854 1.772 -7.374 1.00 94.38 109 PHE A CA 1
ATOM 793 C C . PHE A 1 109 ? -2.999 0.944 -8.338 1.00 94.38 109 PHE A C 1
ATOM 795 O O . PHE A 1 109 ? -2.295 0.036 -7.879 1.00 94.38 109 PHE A O 1
ATOM 802 N N . PRO A 1 110 ? -3.065 1.206 -9.655 1.00 94.94 110 PRO A N 1
ATOM 803 C CA . PRO A 1 110 ? -2.179 0.556 -10.607 1.00 94.94 110 PRO A CA 1
ATOM 804 C C . PRO A 1 110 ? -0.740 1.028 -10.379 1.00 94.94 110 PRO A C 1
ATOM 806 O O . PRO A 1 110 ? -0.485 2.213 -10.151 1.00 94.94 110 PRO A O 1
ATOM 809 N N . ILE A 1 111 ? 0.190 0.083 -10.425 1.00 93.69 111 ILE A N 1
ATOM 810 C CA . ILE A 1 111 ? 1.630 0.288 -10.310 1.00 93.69 111 ILE A CA 1
ATOM 811 C C . ILE A 1 111 ? 2.235 -0.269 -11.592 1.00 93.69 111 ILE A C 1
ATOM 813 O O . ILE A 1 111 ? 2.466 -1.475 -11.712 1.00 93.69 111 ILE A O 1
ATOM 817 N N . ASP A 1 112 ? 2.438 0.614 -12.563 1.00 91.75 112 ASP A N 1
ATOM 818 C CA . ASP A 1 112 ? 2.945 0.227 -13.875 1.00 91.75 112 ASP A CA 1
ATOM 819 C C . ASP A 1 112 ? 4.357 -0.359 -13.778 1.00 91.75 112 ASP A C 1
ATOM 821 O O . ASP A 1 112 ? 5.171 0.041 -12.932 1.00 91.75 112 ASP A O 1
ATOM 825 N N . ALA A 1 113 ? 4.652 -1.291 -14.685 1.00 91.88 113 ALA A N 1
ATOM 826 C CA . ALA A 1 113 ? 5.978 -1.855 -14.836 1.00 91.88 113 ALA A CA 1
ATOM 827 C C . ALA A 1 113 ? 7.009 -0.746 -15.083 1.00 91.88 113 ALA A C 1
ATOM 829 O O . ALA A 1 113 ? 6.793 0.192 -15.854 1.00 91.88 113 ALA A O 1
ATOM 830 N N . GLY A 1 114 ? 8.158 -0.862 -14.430 1.00 90.38 114 GLY A N 1
ATOM 831 C CA . GLY A 1 114 ? 9.232 0.105 -14.573 1.00 90.38 114 GLY A CA 1
ATOM 832 C C . GLY A 1 114 ? 10.177 0.111 -13.386 1.00 90.38 114 GLY A C 1
ATOM 833 O O . GLY A 1 114 ? 10.168 -0.786 -12.548 1.00 90.38 114 GLY A O 1
ATOM 834 N N . ASN A 1 115 ? 10.999 1.151 -13.332 1.00 89.75 115 ASN A N 1
ATOM 835 C CA . ASN A 1 115 ? 11.951 1.376 -12.251 1.00 89.75 115 ASN A CA 1
ATOM 836 C C . ASN A 1 115 ? 11.473 2.519 -11.345 1.00 89.75 115 ASN A C 1
ATOM 838 O O . ASN A 1 115 ? 10.617 3.318 -11.731 1.00 89.75 115 ASN A O 1
ATOM 842 N N . GLY A 1 116 ? 12.070 2.620 -10.159 1.00 89.75 116 GLY A N 1
ATOM 843 C CA . GLY A 1 116 ? 11.741 3.649 -9.174 1.00 89.75 116 GLY A CA 1
ATOM 844 C C . GLY A 1 116 ? 10.565 3.260 -8.283 1.00 89.75 116 GLY A C 1
ATOM 845 O O . GLY A 1 116 ? 10.199 2.088 -8.186 1.00 89.75 116 GLY A O 1
ATOM 846 N N . THR A 1 117 ? 9.990 4.250 -7.609 1.00 90.69 117 THR A N 1
ATOM 847 C CA . THR A 1 117 ? 8.904 4.057 -6.646 1.00 90.69 117 THR A CA 1
ATOM 848 C C . THR A 1 117 ? 7.667 4.853 -7.044 1.00 90.69 117 THR A C 1
ATOM 850 O O . THR A 1 117 ? 7.749 5.867 -7.737 1.00 90.69 117 THR A O 1
ATOM 853 N N . GLN A 1 118 ? 6.501 4.382 -6.611 1.00 90.88 118 GLN A N 1
ATOM 854 C CA . GLN A 1 118 ? 5.233 5.087 -6.752 1.00 90.88 118 GLN A CA 1
ATOM 855 C C . GLN A 1 118 ? 4.628 5.357 -5.383 1.00 90.88 118 GLN A C 1
ATOM 857 O O . GLN A 1 118 ? 4.542 4.454 -4.554 1.00 90.88 118 GLN A O 1
ATOM 862 N N . CYS A 1 119 ? 4.187 6.594 -5.173 1.00 91.12 119 CYS A N 1
ATOM 863 C CA . CYS A 1 119 ? 3.496 7.001 -3.960 1.00 91.12 119 CYS A CA 1
ATOM 864 C C . CYS A 1 119 ? 2.014 6.649 -4.021 1.00 91.12 119 CYS A C 1
ATOM 866 O O . CYS A 1 119 ? 1.346 6.911 -5.023 1.00 91.12 119 CYS A O 1
ATOM 868 N N . ILE A 1 120 ? 1.510 6.076 -2.933 1.00 90.25 120 ILE A N 1
ATOM 869 C CA . ILE A 1 120 ? 0.096 5.776 -2.731 1.00 90.25 120 ILE A CA 1
ATOM 870 C C . ILE A 1 120 ? -0.351 6.467 -1.448 1.00 90.25 120 ILE A C 1
ATOM 872 O O . ILE A 1 120 ? 0.160 6.186 -0.363 1.00 90.25 120 ILE A O 1
ATOM 876 N N . GLU A 1 121 ? -1.318 7.368 -1.589 1.00 89.56 121 GLU A N 1
ATOM 877 C CA . GLU A 1 121 ? -1.982 8.025 -0.469 1.00 89.56 121 GLU A CA 1
ATOM 878 C C . GLU A 1 121 ? -3.117 7.136 0.038 1.00 89.56 121 GLU A C 1
ATOM 880 O O . GLU A 1 121 ? -4.022 6.750 -0.705 1.00 89.56 121 GLU A O 1
ATOM 885 N N . THR A 1 122 ? -3.062 6.798 1.320 1.00 88.44 122 THR A N 1
ATOM 886 C CA . THR A 1 122 ? -4.040 5.921 1.974 1.00 88.44 122 THR A CA 1
ATOM 887 C C . THR A 1 122 ? -5.105 6.732 2.710 1.00 88.44 122 THR A C 1
ATOM 889 O O . THR A 1 122 ? -6.200 6.230 2.964 1.00 88.44 122 THR A O 1
ATOM 892 N N . GLY A 1 123 ? -4.770 7.977 3.073 1.00 86.06 123 GLY A N 1
ATOM 893 C CA . GLY A 1 123 ? -5.577 8.850 3.918 1.00 86.06 123 GLY A CA 1
ATOM 894 C C . GLY A 1 123 ? -5.590 8.459 5.398 1.00 86.06 123 GLY A C 1
ATOM 895 O O . GLY A 1 123 ? -6.315 9.092 6.162 1.00 86.06 123 GLY A O 1
ATOM 896 N N . VAL A 1 124 ? -4.819 7.440 5.808 1.00 87.62 124 VAL A N 1
ATOM 897 C CA . VAL A 1 124 ? -4.782 6.957 7.194 1.00 87.62 124 VAL A CA 1
ATOM 898 C C . VAL A 1 124 ? -3.943 7.884 8.064 1.00 87.62 124 VAL A C 1
ATOM 900 O O . VAL A 1 124 ? -2.726 7.953 7.928 1.00 87.62 124 VAL A O 1
ATOM 903 N N . GLN A 1 125 ? -4.585 8.564 9.006 1.00 86.31 125 GLN A N 1
ATOM 904 C CA . GLN A 1 125 ? -3.920 9.498 9.918 1.00 86.31 125 GLN A CA 1
ATOM 905 C C . GLN A 1 125 ? -3.763 8.912 11.326 1.00 86.31 125 GLN A C 1
ATOM 907 O O . GLN A 1 125 ? -4.339 7.872 11.661 1.00 86.31 125 GLN A O 1
ATOM 912 N N . ASP A 1 126 ? -2.948 9.574 12.154 1.00 84.50 126 ASP A N 1
ATOM 913 C CA . ASP A 1 126 ? -2.755 9.253 13.575 1.00 84.50 126 ASP A CA 1
ATOM 914 C C . ASP A 1 126 ? -2.453 7.769 13.852 1.00 84.50 126 ASP A C 1
ATOM 916 O O . ASP A 1 126 ? -2.966 7.176 14.805 1.00 84.50 126 ASP A O 1
ATOM 920 N N . GLY A 1 127 ? -1.662 7.123 12.990 1.00 82.94 127 GLY A N 1
ATOM 921 C CA . GLY A 1 127 ? -1.288 5.718 13.178 1.00 82.94 127 GLY A CA 1
ATOM 922 C C . GLY A 1 127 ? -2.431 4.715 12.967 1.00 82.94 127 GLY A C 1
ATOM 923 O O . GLY A 1 127 ? -2.326 3.581 13.431 1.00 82.94 127 GLY A O 1
ATOM 924 N N . GLY A 1 128 ? -3.552 5.109 12.352 1.00 85.38 128 GLY A N 1
ATOM 925 C CA . GLY A 1 128 ? -4.746 4.255 12.251 1.00 85.38 128 GLY A CA 1
ATOM 926 C C . GLY A 1 128 ? -5.535 4.142 13.565 1.00 85.38 128 GLY A C 1
ATOM 927 O O . GLY A 1 128 ? -6.282 3.178 13.791 1.00 85.38 128 GLY A O 1
ATOM 928 N N . LYS A 1 129 ? -5.377 5.122 14.468 1.00 86.56 129 LYS A N 1
ATOM 929 C CA . LYS A 1 129 ? -6.105 5.166 15.745 1.00 86.56 129 LYS A CA 1
ATOM 930 C C . LYS A 1 129 ? -7.616 5.295 15.541 1.00 86.56 129 LYS A C 1
ATOM 932 O O . LYS A 1 129 ? -8.375 4.560 16.167 1.00 86.56 129 LYS A O 1
ATOM 937 N N . PHE A 1 130 ? -8.038 6.197 14.656 1.00 85.56 130 PHE A N 1
ATOM 938 C CA . PHE A 1 130 ? -9.455 6.503 14.401 1.00 85.56 130 PHE A CA 1
ATOM 939 C C . PHE A 1 130 ? -9.971 5.965 13.062 1.00 85.56 130 PHE A C 1
ATOM 941 O O . PHE A 1 130 ? -11.155 6.079 12.759 1.00 85.56 130 PHE A O 1
ATOM 948 N N . GLN A 1 131 ? -9.089 5.385 12.254 1.00 88.56 131 GLN A N 1
ATOM 949 C CA . GLN A 1 131 ? -9.383 4.888 10.917 1.00 88.56 131 GLN A CA 1
ATOM 950 C C . GLN A 1 131 ? -8.790 3.491 10.791 1.00 88.56 131 GLN A C 1
ATOM 952 O O . GLN A 1 131 ? -7.646 3.264 11.180 1.00 88.56 131 GLN A O 1
ATOM 957 N N . LYS A 1 132 ? -9.572 2.547 10.270 1.00 92.25 132 LYS A N 1
ATOM 958 C CA . LYS A 1 132 ? -9.097 1.193 9.983 1.00 92.25 132 LYS A CA 1
ATOM 959 C C . LYS A 1 132 ? -8.856 1.066 8.499 1.00 92.25 132 LYS A C 1
ATOM 961 O O . LYS A 1 132 ? -9.703 1.474 7.710 1.00 92.25 132 LYS A O 1
ATOM 966 N N . ALA A 1 133 ? -7.706 0.531 8.130 1.00 94.44 133 ALA A N 1
ATOM 967 C CA . ALA A 1 133 ? -7.391 0.252 6.749 1.00 94.44 133 ALA A CA 1
ATOM 968 C C . ALA A 1 133 ? -6.471 -0.957 6.651 1.00 94.44 133 ALA A C 1
ATOM 970 O O . ALA A 1 133 ? -5.626 -1.205 7.517 1.00 94.44 133 ALA A O 1
ATOM 971 N N . SER A 1 134 ? -6.624 -1.679 5.555 1.00 96.19 134 SER A N 1
ATOM 972 C CA . SER A 1 134 ? -5.765 -2.790 5.182 1.00 96.19 134 SER A CA 1
ATOM 973 C C . SER A 1 134 ? -5.507 -2.765 3.682 1.00 96.19 134 SER A C 1
ATOM 975 O O . SER A 1 134 ? -6.163 -2.026 2.943 1.00 96.19 134 SER A O 1
ATOM 977 N N . GLY A 1 135 ? -4.535 -3.535 3.208 1.00 97.00 135 GLY A N 1
ATOM 978 C CA . GLY A 1 135 ? -4.268 -3.615 1.784 1.00 97.00 135 GLY A CA 1
ATOM 979 C C . GLY A 1 135 ? -3.529 -4.862 1.340 1.00 97.00 135 GLY A C 1
ATOM 980 O O . GLY A 1 135 ? -2.863 -5.536 2.127 1.00 97.00 135 GLY A O 1
ATOM 981 N N . ILE A 1 136 ? -3.671 -5.150 0.050 1.00 97.44 136 ILE A N 1
ATOM 982 C CA . ILE A 1 136 ? -3.017 -6.258 -0.643 1.00 97.44 136 ILE A CA 1
ATOM 983 C C . ILE A 1 136 ? -2.256 -5.691 -1.832 1.00 97.44 136 ILE A C 1
ATOM 985 O O . ILE A 1 136 ? -2.814 -4.955 -2.646 1.00 97.44 136 ILE A O 1
ATOM 989 N N . TRP A 1 137 ? -0.995 -6.085 -1.954 1.00 97.12 137 TRP A N 1
ATOM 990 C CA . TRP A 1 137 ? -0.202 -5.875 -3.156 1.00 97.12 137 TRP A CA 1
ATOM 991 C C . TRP A 1 137 ? -0.119 -7.182 -3.947 1.00 97.12 137 TRP A C 1
ATOM 993 O O . TRP A 1 137 ? 0.092 -8.243 -3.362 1.00 97.12 137 TRP A O 1
ATOM 1003 N N . ALA A 1 138 ? -0.297 -7.121 -5.263 1.00 95.56 138 ALA A N 1
ATOM 1004 C CA . ALA A 1 138 ? -0.157 -8.271 -6.152 1.00 95.56 138 ALA A CA 1
ATOM 1005 C C . ALA A 1 138 ? 0.259 -7.819 -7.555 1.00 95.56 138 ALA A C 1
ATOM 1007 O O . ALA A 1 138 ? -0.009 -6.683 -7.944 1.00 95.56 138 ALA A O 1
ATOM 1008 N N . CYS A 1 139 ? 0.881 -8.712 -8.319 1.00 92.88 139 CYS A N 1
ATOM 1009 C CA . CYS A 1 139 ? 1.247 -8.473 -9.714 1.00 92.88 139 CYS A CA 1
ATOM 1010 C C . CYS A 1 139 ? 0.599 -9.509 -10.628 1.00 92.88 139 CYS A C 1
ATOM 1012 O O . CYS A 1 139 ? 0.209 -10.582 -10.162 1.00 92.88 139 CYS A O 1
ATOM 1014 N N . SER A 1 140 ? 0.483 -9.167 -11.911 1.00 82.31 140 SER A N 1
ATOM 1015 C CA . SER A 1 140 ? -0.109 -9.996 -12.968 1.00 82.31 140 SER A CA 1
ATOM 1016 C C . SER A 1 140 ? 0.667 -9.879 -14.269 1.00 82.31 140 SER A C 1
ATOM 1018 O O . SER A 1 140 ? 1.103 -8.739 -14.561 1.00 82.31 140 SER A O 1
#

Organism: NCBI:txid150365

pLDDT: mean 80.9, std 18.03, range [38.22, 97.44]

Radius of gyration: 28.22 Å; chains: 1; bounding box: 33×72×97 Å

Foldseek 3Di:
DDDDDDDDDDDDDDDDDDDPDPPPPPPPPDWDQKWKKFAEADDDPDDDDQHHTDGIDMAGAFDKFWDQGQKMKTFAAQRWKKKKKKWKQASDPDQVDGPDPDGTDIDIDIRDHRGDIHMDGRRRHPRCPPITMMIHMHTD

Sequence (140 aa):
MLTSSIFTVLASITSTLALPQLITRNTNYTLPTSTSVGYYQGSTSAGMNCFIEVSTGILQAGQCNLISVNAFSISRAPNNNCTFTLFAGTSSCDPSKPELTSSVKTLSFPIDAGNGTQCIETGVQDGGKFQKASGIWACS

Secondary structure (DSSP, 8-state):
------------------PPP--------PPPSEEEEEEEE---SSSSS--EEEEEEEEETT-EEE--SSEEEEEPPTT--EEEEEEET-SSS-TT--SSSSPPEEEEEEE-SSSSEEEEE----GGGSS--EEEEEEE-